Protein AF-A0A6N6SW46-F1 (afdb_monomer_lite)

Structure (mmCIF, N/CA/C/O backbone):
data_AF-A0A6N6SW46-F1
#
_entry.id   AF-A0A6N6SW46-F1
#
loop_
_atom_site.group_PDB
_atom_site.id
_atom_site.type_symbol
_atom_site.label_atom_id
_atom_site.label_alt_id
_atom_site.label_comp_id
_atom_site.label_asym_id
_atom_site.label_entity_id
_atom_site.label_seq_id
_atom_site.pdbx_PDB_ins_code
_atom_site.Cartn_x
_atom_site.Cartn_y
_atom_site.Cartn_z
_atom_site.occupancy
_atom_site.B_iso_or_equiv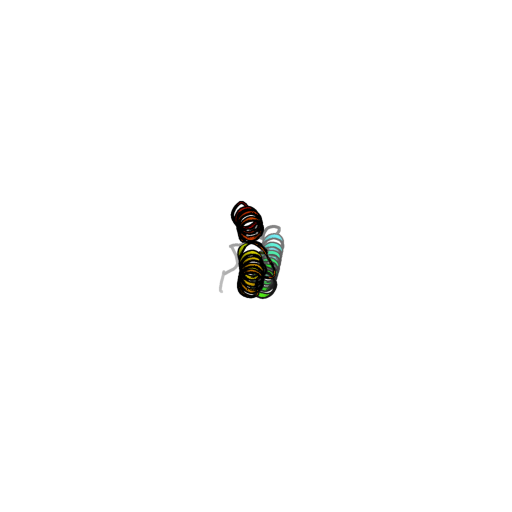
_atom_site.auth_seq_id
_atom_site.auth_comp_id
_atom_site.auth_asym_id
_atom_site.auth_atom_id
_atom_site.pdbx_PDB_model_num
ATOM 1 N N . MET A 1 1 ? 18.223 -18.168 -47.111 1.00 46.88 1 MET A N 1
ATOM 2 C CA . MET A 1 1 ? 18.959 -17.819 -45.879 1.00 46.88 1 MET A CA 1
ATOM 3 C C . MET A 1 1 ? 18.154 -16.718 -45.226 1.00 46.88 1 MET A C 1
ATOM 5 O O . MET A 1 1 ? 17.596 -15.900 -45.935 1.00 46.88 1 MET A O 1
ATOM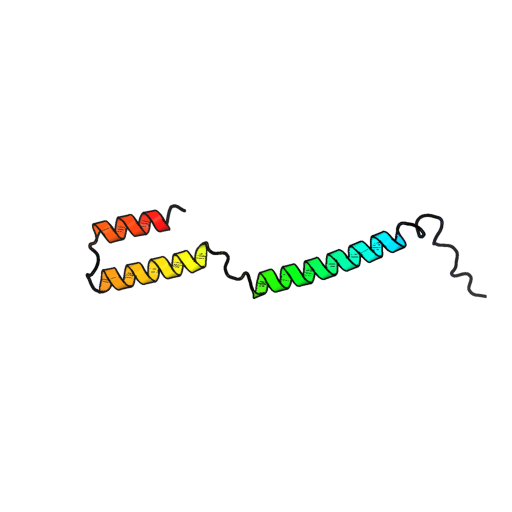 9 N N . HIS A 1 2 ? 17.891 -16.849 -43.937 1.00 51.12 2 HIS A N 1
ATOM 10 C CA . HIS A 1 2 ? 16.828 -16.119 -43.261 1.00 51.12 2 HIS A CA 1
ATOM 11 C C . HIS A 1 2 ? 17.357 -14.750 -42.806 1.00 51.12 2 HIS A C 1
ATOM 13 O O . HIS A 1 2 ? 17.997 -14.655 -41.763 1.00 51.12 2 HIS A O 1
ATOM 19 N N . ASP A 1 3 ? 17.102 -13.705 -43.593 1.00 54.47 3 ASP A N 1
ATOM 20 C CA . ASP A 1 3 ? 17.473 -12.317 -43.291 1.00 54.47 3 ASP A CA 1
ATOM 21 C C . ASP A 1 3 ? 16.510 -11.700 -42.256 1.00 54.47 3 ASP A C 1
ATOM 23 O O . ASP A 1 3 ? 15.756 -10.775 -42.539 1.00 54.47 3 ASP A O 1
ATOM 27 N N . TRP A 1 4 ? 16.513 -12.220 -41.025 1.00 53.91 4 TRP A N 1
ATOM 28 C CA . TRP A 1 4 ? 15.738 -11.678 -39.891 1.00 53.91 4 TRP A CA 1
ATOM 29 C C . TRP A 1 4 ? 16.565 -10.716 -39.024 1.00 53.91 4 TRP A C 1
ATOM 31 O O . TRP A 1 4 ? 16.488 -10.744 -37.798 1.00 53.91 4 TRP A O 1
ATOM 41 N N . GLY A 1 5 ? 17.411 -9.890 -39.643 1.00 58.91 5 GLY A N 1
ATOM 42 C CA . GLY A 1 5 ? 18.460 -9.157 -38.923 1.00 58.91 5 GLY A CA 1
ATOM 43 C C . GLY A 1 5 ? 18.460 -7.636 -39.055 1.00 58.91 5 GLY A C 1
ATOM 44 O O . GLY A 1 5 ? 19.361 -7.003 -38.517 1.00 58.91 5 GLY A O 1
ATOM 45 N N . MET A 1 6 ? 17.510 -7.020 -39.763 1.00 56.94 6 MET A N 1
ATOM 46 C CA . MET A 1 6 ? 17.540 -5.572 -40.035 1.00 56.94 6 MET A CA 1
ATOM 47 C C . MET A 1 6 ? 16.325 -4.858 -39.444 1.00 56.94 6 MET A C 1
ATOM 49 O O . MET A 1 6 ? 15.449 -4.384 -40.155 1.00 56.94 6 MET A O 1
ATOM 53 N N . GLY A 1 7 ? 16.276 -4.790 -38.112 1.00 54.19 7 GLY A N 1
ATOM 54 C CA . GLY A 1 7 ? 15.227 -4.063 -37.383 1.00 54.19 7 GLY A CA 1
ATOM 55 C C . GLY A 1 7 ? 15.692 -3.354 -36.110 1.00 54.19 7 GLY A C 1
ATOM 56 O O . GLY A 1 7 ? 14.856 -2.929 -35.325 1.00 54.19 7 GLY A O 1
ATOM 57 N N . TRP A 1 8 ? 17.001 -3.246 -35.867 1.00 56.25 8 TRP A N 1
ATOM 58 C CA . TRP A 1 8 ? 17.555 -2.659 -34.637 1.00 56.25 8 TRP A CA 1
ATOM 59 C C . TRP A 1 8 ? 18.608 -1.592 -34.964 1.00 56.25 8 TRP A C 1
ATOM 61 O O . TRP A 1 8 ? 19.727 -1.591 -34.458 1.00 56.25 8 TRP A O 1
ATOM 71 N N . GLY A 1 9 ? 18.249 -0.672 -35.861 1.00 53.53 9 GLY A N 1
ATOM 72 C CA . GLY A 1 9 ? 19.048 0.514 -36.147 1.00 53.53 9 GLY A CA 1
ATOM 73 C C . GLY A 1 9 ? 19.035 1.465 -34.953 1.00 53.53 9 GLY A C 1
ATOM 74 O O . GLY A 1 9 ? 17.974 1.960 -34.600 1.00 53.53 9 GLY A O 1
ATOM 75 N N . TRP A 1 10 ? 20.204 1.706 -34.353 1.00 52.47 10 TRP A N 1
ATOM 76 C CA . TRP A 1 10 ? 20.577 2.836 -33.478 1.00 52.47 10 TRP A CA 1
ATOM 77 C C . TRP A 1 10 ? 19.761 3.127 -32.196 1.00 52.47 10 TRP A C 1
ATOM 79 O O . TRP A 1 10 ? 20.352 3.562 -31.211 1.00 52.47 10 TRP A O 1
ATOM 89 N N . GLY A 1 11 ? 18.462 2.832 -32.121 1.00 55.31 11 GLY A N 1
ATOM 90 C CA . GLY A 1 11 ? 17.656 2.916 -30.899 1.00 55.31 11 GLY A CA 1
ATOM 91 C C . GLY A 1 11 ? 17.931 1.770 -29.923 1.00 55.31 11 GLY A C 1
ATOM 92 O O . GLY A 1 11 ? 17.871 1.954 -28.713 1.00 55.31 11 GLY A O 1
ATOM 93 N N . GLY A 1 12 ? 18.328 0.601 -30.426 1.00 56.72 12 GLY A N 1
ATOM 94 C CA . GLY A 1 12 ? 18.564 -0.601 -29.622 1.00 56.72 12 GLY A CA 1
ATOM 95 C C . GLY A 1 12 ? 19.707 -0.517 -28.607 1.00 56.72 12 GLY A C 1
ATOM 96 O O . GLY A 1 12 ? 19.685 -1.228 -27.606 1.00 56.72 12 GLY A O 1
ATOM 97 N N . MET A 1 13 ? 20.689 0.361 -28.834 1.00 57.78 13 MET A N 1
ATOM 98 C CA . MET A 1 13 ? 21.914 0.401 -28.026 1.00 57.78 13 MET A CA 1
ATOM 99 C C . MET A 1 13 ? 21.719 1.102 -26.671 1.00 57.78 13 MET A C 1
ATOM 101 O O . MET A 1 13 ? 22.360 0.729 -25.695 1.00 57.78 13 MET A O 1
ATOM 105 N N . TRP A 1 14 ? 20.786 2.059 -26.590 1.00 56.62 14 TRP A N 1
ATOM 106 C CA . TRP A 1 14 ? 20.436 2.771 -25.351 1.00 56.62 14 TRP A CA 1
ATOM 107 C C . TRP A 1 14 ? 19.026 2.439 -24.846 1.00 56.62 14 TRP A C 1
ATOM 109 O O . TRP A 1 14 ? 18.803 2.407 -23.637 1.00 56.62 14 TRP A O 1
ATOM 119 N N . LEU A 1 15 ? 18.078 2.123 -25.740 1.00 63.12 15 LEU A N 1
ATOM 120 C CA . LEU A 1 15 ? 16.721 1.731 -25.337 1.00 63.12 15 LEU A CA 1
ATOM 121 C C . LEU A 1 15 ? 16.668 0.317 -24.748 1.00 63.12 15 LEU A C 1
ATOM 123 O O . LEU A 1 15 ? 15.818 0.062 -23.903 1.00 63.12 15 LEU A O 1
ATOM 127 N N . GLY A 1 16 ? 17.584 -0.579 -25.130 1.00 73.75 16 GLY A N 1
ATOM 128 C CA . GLY A 1 16 ? 17.688 -1.925 -24.557 1.00 73.75 16 GLY A CA 1
ATOM 129 C C . GLY A 1 16 ? 17.874 -1.926 -23.030 1.00 73.75 16 GLY A C 1
ATOM 130 O O . GLY A 1 16 ? 17.015 -2.455 -22.321 1.00 73.75 16 GLY A O 1
ATOM 131 N N . PRO A 1 17 ? 18.945 -1.309 -22.490 1.00 79.19 17 PRO A N 1
ATOM 132 C CA . PRO A 1 17 ? 19.174 -1.277 -21.045 1.00 79.19 17 PRO A CA 1
ATOM 133 C C . PRO A 1 17 ? 18.123 -0.453 -20.289 1.00 79.19 17 PRO A C 1
ATOM 135 O O . PRO A 1 17 ? 17.713 -0.853 -19.203 1.00 79.19 17 PRO A O 1
ATOM 138 N N . LEU A 1 18 ? 17.627 0.651 -20.860 1.00 83.31 18 LEU A N 1
ATOM 139 C CA . LEU A 1 18 ? 16.555 1.439 -20.240 1.00 83.31 18 LEU A CA 1
ATOM 140 C C . LEU A 1 18 ? 15.253 0.642 -20.114 1.00 83.31 18 LEU A C 1
ATOM 142 O O . LEU A 1 18 ? 14.609 0.683 -19.069 1.00 83.31 18 LEU A O 1
ATOM 146 N N . PHE A 1 19 ? 14.885 -0.116 -21.147 1.00 83.31 19 PHE A N 1
ATOM 147 C CA . PHE A 1 19 ? 13.710 -0.981 -21.114 1.00 83.31 19 PHE A CA 1
ATOM 148 C C . PHE A 1 19 ? 13.872 -2.115 -20.095 1.00 83.31 19 PHE A C 1
ATOM 150 O O . PHE A 1 19 ? 12.945 -2.398 -19.340 1.00 83.31 19 PHE A O 1
ATOM 157 N N . ALA A 1 20 ? 15.064 -2.711 -19.998 1.00 83.81 20 ALA A N 1
ATOM 158 C CA . ALA A 1 20 ? 15.361 -3.712 -18.975 1.00 83.81 20 ALA A CA 1
ATOM 159 C C . ALA A 1 20 ? 15.230 -3.144 -17.548 1.00 83.81 20 ALA A C 1
ATOM 161 O O . ALA A 1 20 ? 14.628 -3.780 -16.682 1.00 83.81 20 ALA A O 1
ATOM 162 N N . ILE A 1 21 ? 15.727 -1.925 -17.309 1.00 89.75 21 ILE A N 1
ATOM 163 C CA . ILE A 1 21 ? 15.577 -1.227 -16.022 1.00 89.75 21 ILE A CA 1
ATOM 164 C C . ILE A 1 21 ? 14.107 -0.888 -15.751 1.00 89.75 21 ILE A C 1
ATOM 166 O O . ILE A 1 21 ? 13.642 -1.071 -14.629 1.00 89.75 21 ILE A O 1
ATOM 170 N N . ALA A 1 22 ? 13.355 -0.439 -16.758 1.00 91.56 22 ALA A N 1
ATOM 171 C CA . ALA A 1 22 ? 11.928 -0.158 -16.621 1.00 91.56 22 ALA A CA 1
ATOM 172 C C . ALA A 1 22 ? 11.132 -1.420 -16.254 1.00 91.56 22 ALA A C 1
ATOM 174 O O . ALA A 1 22 ? 10.279 -1.365 -15.372 1.00 91.56 22 ALA A O 1
ATOM 175 N N . LEU A 1 23 ? 11.446 -2.568 -16.866 1.00 90.06 23 LEU A N 1
ATOM 176 C CA . LEU A 1 23 ? 10.849 -3.856 -16.507 1.00 90.06 23 LEU A CA 1
ATOM 177 C C . LEU A 1 23 ? 11.198 -4.274 -15.073 1.00 90.06 23 LEU A C 1
ATOM 179 O O . LEU A 1 23 ? 10.321 -4.740 -14.347 1.00 90.06 23 LEU A O 1
ATOM 183 N N . LEU A 1 24 ? 12.444 -4.068 -14.638 1.00 93.12 24 LEU A N 1
ATOM 184 C CA . LEU A 1 24 ? 12.850 -4.323 -13.254 1.00 93.12 24 LEU A CA 1
ATOM 185 C C . LEU A 1 24 ? 12.095 -3.411 -12.274 1.00 93.12 24 LEU A C 1
ATOM 187 O O . LEU A 1 24 ? 11.572 -3.883 -11.267 1.00 93.12 24 LEU A O 1
ATOM 191 N N . ALA A 1 25 ? 11.998 -2.115 -12.578 1.00 95.19 25 ALA A N 1
ATOM 192 C CA . ALA A 1 25 ? 11.256 -1.152 -11.773 1.00 95.19 25 ALA A CA 1
ATOM 193 C C . ALA A 1 25 ? 9.764 -1.508 -11.702 1.00 95.19 25 ALA A C 1
ATOM 195 O O . ALA A 1 25 ? 9.177 -1.443 -10.624 1.00 95.19 25 ALA A O 1
ATOM 196 N N . LEU A 1 26 ? 9.167 -1.947 -12.815 1.00 95.62 26 LEU A N 1
ATOM 197 C CA . LEU A 1 26 ? 7.788 -2.432 -12.867 1.00 95.62 26 LEU A CA 1
ATOM 198 C C . LEU A 1 26 ? 7.597 -3.669 -11.979 1.00 95.62 26 LEU A C 1
ATOM 200 O O . LEU A 1 26 ? 6.628 -3.738 -11.228 1.00 95.62 26 LEU A O 1
ATOM 204 N N . LEU A 1 27 ? 8.532 -4.623 -12.023 1.00 95.12 27 LEU A N 1
ATOM 205 C CA . LEU A 1 27 ? 8.501 -5.820 -11.183 1.00 95.12 27 LEU A CA 1
ATOM 206 C C . LEU A 1 27 ? 8.569 -5.459 -9.692 1.00 95.12 27 LEU A C 1
ATOM 208 O O . LEU A 1 27 ? 7.764 -5.948 -8.901 1.00 95.12 27 LEU A O 1
ATOM 212 N N . VAL A 1 28 ? 9.488 -4.568 -9.309 1.00 95.69 28 VAL A N 1
ATOM 213 C CA . VAL A 1 28 ? 9.598 -4.076 -7.927 1.00 95.69 28 VAL A CA 1
ATOM 214 C C . VAL A 1 28 ? 8.328 -3.337 -7.515 1.00 95.69 28 VAL A C 1
ATOM 216 O O . VAL A 1 28 ? 7.801 -3.598 -6.437 1.00 95.69 28 VAL A O 1
ATOM 219 N N . ALA A 1 29 ? 7.796 -2.461 -8.370 1.00 94.69 29 ALA A N 1
ATOM 220 C CA . ALA A 1 29 ? 6.554 -1.741 -8.107 1.00 94.69 29 ALA A CA 1
ATOM 221 C C . ALA A 1 29 ? 5.373 -2.699 -7.904 1.00 94.69 29 ALA A C 1
ATOM 223 O O . ALA A 1 29 ? 4.580 -2.488 -6.991 1.00 94.69 29 ALA A O 1
ATOM 224 N N . LEU A 1 30 ? 5.283 -3.776 -8.691 1.00 94.50 30 LEU A N 1
ATOM 225 C CA . LEU A 1 30 ? 4.260 -4.810 -8.541 1.00 94.50 30 LEU A CA 1
ATOM 226 C C . LEU A 1 30 ? 4.382 -5.531 -7.191 1.00 94.50 30 LEU A C 1
ATOM 228 O O . LEU A 1 30 ? 3.381 -5.698 -6.496 1.00 94.50 30 LEU A O 1
ATOM 232 N N . ILE A 1 31 ? 5.599 -5.916 -6.793 1.00 93.94 31 ILE A N 1
ATOM 233 C CA . ILE A 1 31 ? 5.855 -6.556 -5.494 1.00 93.94 31 ILE A CA 1
ATOM 234 C C . ILE A 1 31 ? 5.499 -5.601 -4.354 1.00 93.94 31 ILE A C 1
ATOM 236 O O . ILE A 1 31 ? 4.783 -5.988 -3.436 1.00 93.94 31 ILE A O 1
ATOM 240 N N . VAL A 1 32 ? 5.954 -4.348 -4.415 1.00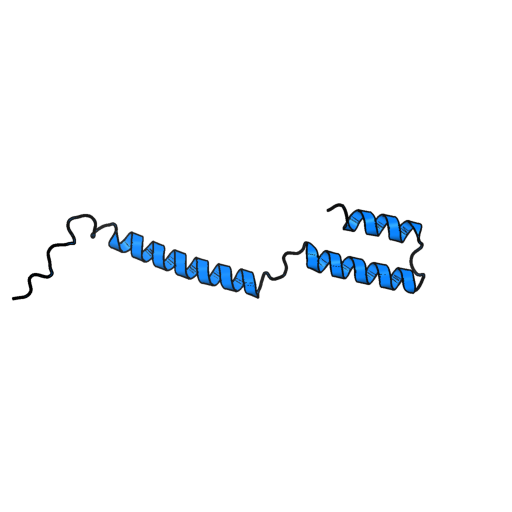 90.50 32 VAL A N 1
ATOM 241 C CA . VAL A 1 32 ? 5.651 -3.329 -3.402 1.00 90.50 32 VAL A CA 1
ATOM 242 C C . VAL A 1 32 ? 4.152 -3.075 -3.328 1.00 90.50 32 VAL A C 1
ATOM 244 O O . VAL A 1 32 ? 3.615 -3.011 -2.228 1.00 90.50 32 VAL A O 1
ATOM 247 N N . ALA A 1 33 ? 3.459 -2.973 -4.463 1.00 87.69 33 ALA A N 1
ATOM 248 C CA . ALA A 1 33 ? 2.012 -2.816 -4.503 1.00 87.69 33 ALA A CA 1
ATOM 249 C C . ALA A 1 33 ? 1.308 -4.013 -3.858 1.00 87.69 33 ALA A C 1
ATOM 251 O O . ALA A 1 33 ? 0.438 -3.807 -3.022 1.00 87.69 33 ALA A O 1
ATOM 252 N N . LEU A 1 34 ? 1.725 -5.245 -4.166 1.00 87.69 34 LEU A N 1
ATOM 253 C CA . LEU A 1 34 ? 1.153 -6.460 -3.588 1.00 87.69 34 LEU A CA 1
ATOM 254 C C . LEU A 1 34 ? 1.404 -6.548 -2.078 1.00 87.69 34 LEU A C 1
ATOM 256 O O . LEU A 1 34 ? 0.476 -6.795 -1.313 1.00 87.69 34 LEU A O 1
ATOM 260 N N . VAL A 1 35 ? 2.631 -6.271 -1.631 1.00 86.50 35 VAL A N 1
ATOM 261 C CA . VAL A 1 35 ? 2.991 -6.205 -0.206 1.00 86.50 35 VAL A CA 1
ATOM 262 C C . VAL A 1 35 ? 2.227 -5.087 0.495 1.00 86.50 35 VAL A C 1
ATOM 264 O O . VAL A 1 35 ? 1.786 -5.265 1.623 1.00 86.50 35 VAL A O 1
ATOM 267 N N . ARG A 1 36 ? 2.012 -3.946 -0.157 1.00 78.94 36 ARG A N 1
ATOM 268 C CA . ARG A 1 36 ? 1.227 -2.835 0.387 1.00 78.94 36 ARG A CA 1
ATOM 269 C C . ARG A 1 36 ? -0.273 -3.135 0.386 1.00 78.94 36 ARG A C 1
ATOM 271 O O . ARG A 1 36 ? -0.974 -2.638 1.250 1.00 78.94 36 ARG A O 1
ATOM 278 N N . TRP A 1 37 ? -0.768 -3.980 -0.510 1.00 71.88 37 TRP A N 1
ATOM 279 C CA . TRP A 1 37 ? -2.160 -4.432 -0.504 1.00 71.88 37 TRP A CA 1
ATOM 280 C C . TRP A 1 37 ? -2.415 -5.496 0.569 1.00 71.88 37 TRP A C 1
ATOM 282 O O . TRP A 1 37 ? -3.430 -5.457 1.258 1.00 71.88 37 TRP A O 1
ATOM 292 N N . VAL A 1 38 ? -1.472 -6.424 0.743 1.00 74.19 38 VAL A N 1
ATOM 293 C CA . VAL A 1 38 ? -1.572 -7.532 1.706 1.00 74.19 38 VAL A CA 1
ATOM 294 C C . VAL A 1 38 ? -1.177 -7.091 3.121 1.00 74.19 38 VAL A C 1
ATOM 296 O O . VAL A 1 38 ? -1.853 -7.429 4.086 1.00 74.19 38 VAL A O 1
ATOM 299 N N . GLY A 1 39 ? -0.101 -6.316 3.255 1.00 61.69 39 GLY A N 1
ATOM 300 C CA . GLY A 1 39 ? 0.430 -5.808 4.524 1.00 61.69 39 GLY A CA 1
ATOM 301 C C . GLY A 1 39 ? -0.049 -4.402 4.900 1.00 61.69 39 GLY A C 1
ATOM 302 O O . GLY A 1 39 ? -0.003 -4.035 6.068 1.00 61.69 39 GLY A O 1
ATOM 303 N N . GLY A 1 40 ? -0.541 -3.618 3.938 1.00 52.78 40 GLY A N 1
ATOM 304 C CA . GLY A 1 40 ? -1.098 -2.275 4.147 1.00 52.78 40 GLY A CA 1
ATOM 305 C C . GLY A 1 40 ? -2.627 -2.240 4.135 1.00 52.78 40 GLY A C 1
ATOM 306 O O . GLY A 1 40 ? -3.210 -1.195 3.877 1.00 52.78 40 GLY A O 1
ATOM 307 N N . GLY A 1 41 ? -3.289 -3.349 4.489 1.00 52.00 41 GLY A N 1
ATOM 308 C CA . GLY A 1 41 ? -4.722 -3.370 4.821 1.00 52.00 41 GLY A CA 1
ATOM 309 C C . GLY A 1 41 ? -5.109 -2.512 6.041 1.00 52.00 41 GLY A C 1
ATOM 310 O O . GLY A 1 41 ? -6.280 -2.484 6.425 1.00 52.00 41 GLY A O 1
ATOM 311 N N . SER A 1 42 ? -4.142 -1.803 6.625 1.00 52.88 42 SER A N 1
ATOM 312 C CA . SER A 1 42 ? -4.318 -0.731 7.600 1.00 52.88 42 SER A CA 1
ATOM 313 C C . SER A 1 42 ? -4.187 0.628 6.911 1.00 52.88 42 SER A C 1
ATOM 315 O O . SER A 1 42 ? -3.346 1.449 7.268 1.00 52.88 42 SER A O 1
ATOM 317 N N . ASP A 1 43 ? -5.039 0.873 5.915 1.00 53.12 43 ASP A N 1
ATOM 318 C CA . ASP A 1 43 ? -5.576 2.218 5.724 1.00 53.12 43 ASP A CA 1
ATOM 319 C C . ASP A 1 43 ? -6.288 2.571 7.038 1.00 53.12 43 ASP A C 1
ATOM 321 O O . ASP A 1 43 ? -7.395 2.118 7.342 1.00 53.12 43 ASP A O 1
ATOM 325 N N . ASP A 1 44 ? -5.555 3.282 7.886 1.00 56.66 44 ASP A N 1
ATOM 326 C CA . ASP A 1 44 ? -5.810 3.527 9.306 1.00 56.66 44 ASP A CA 1
ATOM 327 C C . ASP A 1 44 ? -6.943 4.553 9.540 1.00 56.66 44 ASP A C 1
ATOM 329 O O . ASP A 1 44 ? -7.022 5.183 10.590 1.00 56.66 44 ASP A O 1
ATOM 333 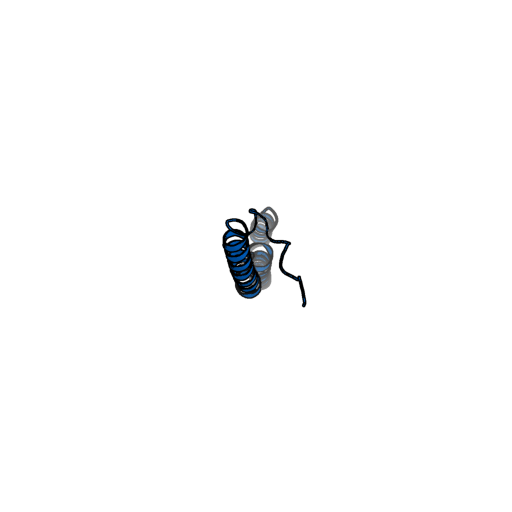N N . GLY A 1 45 ? -7.828 4.732 8.552 1.00 58.53 45 GLY A N 1
ATOM 334 C CA . GLY A 1 45 ? -8.962 5.662 8.574 1.00 58.53 45 GLY A CA 1
ATOM 335 C C . GLY A 1 45 ? -10.298 4.978 8.900 1.00 58.53 45 GLY A C 1
ATOM 336 O O . GLY A 1 45 ? -10.950 5.363 9.866 1.00 58.53 45 GLY A O 1
ATOM 337 N N . PRO A 1 46 ? -10.729 3.915 8.183 1.00 58.38 46 PRO A N 1
ATOM 338 C CA . PRO A 1 46 ? -12.049 3.310 8.410 1.00 58.38 46 PRO A CA 1
ATOM 339 C C . PRO A 1 46 ? -12.064 2.155 9.422 1.00 58.38 46 PRO A C 1
ATOM 341 O O . PRO A 1 46 ? -13.054 1.979 10.133 1.00 58.38 46 PRO A O 1
ATOM 344 N N . ARG A 1 47 ? -11.011 1.323 9.481 1.00 60.31 47 ARG A N 1
ATOM 345 C CA . ARG A 1 47 ? -10.969 0.159 10.397 1.00 60.31 47 ARG A CA 1
ATOM 346 C C . ARG A 1 47 ? -10.755 0.602 11.840 1.00 60.31 47 ARG A C 1
ATOM 348 O O . ARG A 1 47 ? -11.502 0.185 12.716 1.00 60.31 47 ARG A O 1
ATOM 355 N N . ARG A 1 48 ? -9.817 1.524 12.060 1.00 61.66 48 ARG A N 1
ATOM 356 C CA . ARG A 1 48 ? -9.549 2.121 13.372 1.00 61.66 48 ARG A CA 1
ATOM 357 C C . ARG A 1 48 ? -10.740 2.930 13.894 1.00 61.66 48 ARG A C 1
ATOM 359 O O . ARG A 1 48 ? -11.058 2.832 15.075 1.00 61.66 48 ARG A O 1
ATOM 366 N N . ALA A 1 49 ? -11.463 3.631 13.013 1.00 63.38 49 ALA A N 1
ATOM 367 C CA . ALA A 1 49 ? -12.716 4.305 13.361 1.00 63.38 49 ALA A CA 1
ATOM 368 C C . ALA A 1 49 ? -13.840 3.327 13.751 1.00 63.38 49 ALA A C 1
ATOM 370 O O . ALA A 1 49 ? -14.589 3.613 14.686 1.00 63.38 49 ALA A O 1
ATOM 371 N N . ARG A 1 50 ? -13.954 2.159 13.092 1.00 65.31 50 ARG A N 1
ATOM 372 C CA . ARG A 1 50 ? -14.897 1.104 13.519 1.00 65.31 50 ARG A CA 1
ATOM 373 C C . ARG A 1 50 ? -14.553 0.575 14.907 1.00 65.31 50 ARG A C 1
ATOM 375 O O . ARG A 1 50 ? -15.425 0.581 15.766 1.00 65.31 50 ARG A O 1
ATOM 382 N N . THR A 1 51 ? -13.291 0.220 15.148 1.00 75.31 51 THR A N 1
ATOM 383 C CA . THR A 1 51 ? -12.846 -0.278 16.459 1.00 75.31 51 THR A CA 1
ATOM 384 C C . THR A 1 51 ? -13.039 0.768 17.562 1.00 75.31 51 THR A C 1
ATOM 386 O O . THR A 1 51 ? -13.474 0.436 18.660 1.00 75.31 51 THR A O 1
ATOM 389 N N . ALA A 1 52 ? -12.777 2.049 17.281 1.00 76.19 52 ALA A N 1
ATOM 390 C CA . ALA A 1 52 ? -13.003 3.129 18.241 1.00 76.19 52 ALA A CA 1
ATOM 391 C C . ALA A 1 52 ? -14.491 3.294 18.601 1.00 76.19 52 ALA A C 1
ATOM 393 O O . ALA A 1 52 ? -14.810 3.482 19.774 1.00 76.19 52 ALA A O 1
ATOM 394 N N . ARG A 1 53 ? -15.401 3.188 17.620 1.00 77.38 53 ARG A N 1
ATOM 395 C CA . ARG A 1 53 ? -16.855 3.235 17.857 1.00 77.38 53 ARG A CA 1
ATOM 396 C C . ARG A 1 53 ? -17.360 2.029 18.648 1.00 77.38 53 ARG A C 1
ATOM 398 O O . ARG A 1 53 ? -18.106 2.230 19.596 1.00 77.38 53 ARG A O 1
ATOM 405 N N . GLU A 1 54 ? -16.903 0.818 18.327 1.00 80.25 54 GLU A N 1
ATOM 406 C CA . GLU A 1 54 ? -17.280 -0.404 19.060 1.00 80.25 54 GLU A CA 1
ATOM 407 C C . GLU A 1 54 ? -16.890 -0.332 20.544 1.00 80.25 54 GLU A C 1
ATOM 409 O O . GLU A 1 54 ? -17.700 -0.649 21.413 1.00 80.25 54 GLU A O 1
ATOM 414 N N . ILE A 1 55 ? -15.688 0.169 20.855 1.00 83.56 55 ILE A N 1
ATOM 415 C CA . ILE A 1 55 ? -15.236 0.350 22.246 1.00 83.56 55 ILE A CA 1
ATOM 416 C C . ILE A 1 55 ? -16.090 1.397 22.983 1.00 83.56 55 ILE A C 1
ATOM 418 O O . ILE A 1 55 ? -16.348 1.264 24.180 1.00 83.56 55 ILE A O 1
ATOM 422 N N . LEU A 1 56 ? -16.512 2.457 22.289 1.00 82.56 56 LEU A N 1
ATOM 423 C CA . LEU A 1 56 ? -17.370 3.509 22.842 1.00 82.56 56 LEU A CA 1
ATOM 424 C C . LEU A 1 56 ? -18.779 3.003 23.156 1.00 82.56 56 LEU A C 1
ATOM 426 O O . LEU A 1 56 ? -19.289 3.274 24.244 1.00 82.56 56 LEU A O 1
ATOM 430 N N . ASP A 1 57 ? -19.381 2.256 22.232 1.00 81.06 57 ASP A N 1
ATOM 431 C CA . ASP A 1 57 ? -20.717 1.681 22.396 1.00 81.06 57 ASP A CA 1
ATOM 432 C C . ASP A 1 57 ? -20.750 0.670 23.552 1.00 81.06 57 ASP A C 1
ATOM 434 O O . ASP A 1 57 ? -21.681 0.675 24.358 1.00 81.06 57 ASP A O 1
ATOM 438 N N . GLU A 1 58 ? -19.702 -0.145 23.700 1.00 84.31 58 GLU A N 1
ATOM 439 C CA . GLU A 1 58 ? -19.607 -1.121 24.786 1.00 84.31 58 GLU A CA 1
ATOM 440 C C . GLU A 1 58 ? -19.535 -0.453 26.169 1.00 84.31 58 GLU A C 1
ATOM 442 O O . GLU A 1 58 ? -20.222 -0.870 27.103 1.00 84.31 58 GLU A O 1
ATOM 447 N N . ARG A 1 59 ? -18.757 0.625 26.312 1.00 82.50 59 ARG A N 1
ATOM 448 C CA . ARG A 1 59 ? -18.657 1.358 27.586 1.00 82.50 59 ARG A CA 1
ATOM 449 C C . ARG A 1 59 ? -19.912 2.164 27.908 1.00 82.50 59 ARG A C 1
ATOM 451 O O . ARG A 1 59 ? -20.271 2.278 29.078 1.00 82.50 59 ARG A O 1
ATOM 458 N N . TYR A 1 60 ? -20.601 2.677 26.888 1.00 81.44 60 TYR A N 1
ATOM 459 C CA . TYR A 1 60 ? -21.912 3.300 27.057 1.00 81.44 60 TYR A CA 1
ATOM 460 C C . TYR A 1 60 ? -22.952 2.282 27.547 1.00 81.44 60 TYR A C 1
ATOM 462 O O . TYR A 1 60 ? -23.681 2.554 28.497 1.00 81.44 60 TYR A O 1
ATOM 470 N N . ALA A 1 61 ? -22.971 1.077 26.966 1.00 84.69 61 ALA A N 1
ATOM 471 C CA . ALA A 1 61 ? -23.866 -0.000 27.390 1.00 84.69 61 ALA A CA 1
ATOM 472 C C . ALA A 1 61 ? -23.573 -0.496 28.818 1.00 84.69 61 ALA A C 1
ATOM 474 O O . ALA A 1 61 ? -24.496 -0.851 29.548 1.00 84.69 61 ALA A O 1
ATOM 475 N N . ARG A 1 62 ? -22.302 -0.480 29.238 1.00 84.50 62 ARG A N 1
ATOM 476 C CA . ARG A 1 62 ? -21.898 -0.756 30.628 1.00 84.50 62 ARG A CA 1
ATOM 477 C C . ARG A 1 62 ? -22.221 0.385 31.600 1.00 84.50 62 ARG A C 1
ATOM 479 O O . ARG A 1 62 ? -22.106 0.187 32.805 1.00 84.50 62 ARG A O 1
ATOM 486 N N . GLY A 1 63 ? -22.617 1.560 31.102 1.00 84.44 63 GLY A N 1
ATOM 487 C CA . GLY A 1 63 ? -22.887 2.747 31.917 1.00 84.44 63 GLY A CA 1
ATOM 488 C C . GLY A 1 63 ? -21.631 3.417 32.484 1.00 84.44 63 GLY A C 1
ATOM 489 O O . GLY A 1 63 ? -21.737 4.236 33.389 1.00 84.44 63 GLY A O 1
ATOM 490 N N . GLU A 1 64 ? -20.443 3.083 31.969 1.00 84.12 64 GLU A N 1
ATOM 491 C CA . GLU A 1 64 ? -19.168 3.686 32.390 1.00 84.12 64 GLU A CA 1
ATOM 492 C C . GLU A 1 64 ? -18.990 5.115 31.850 1.00 84.12 64 GLU A C 1
ATOM 494 O O . GLU A 1 64 ? -18.135 5.857 32.329 1.00 84.12 64 GLU A O 1
ATOM 499 N N . ILE A 1 65 ? -19.770 5.491 30.832 1.00 82.81 65 ILE A N 1
ATOM 500 C CA . ILE A 1 6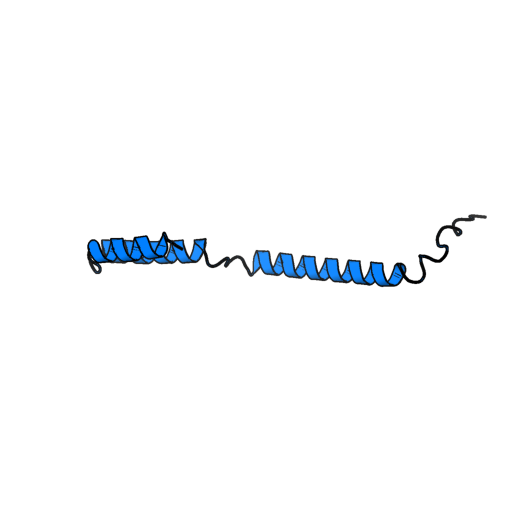5 ? -19.704 6.786 30.148 1.00 82.81 65 ILE A CA 1
ATOM 501 C C . ILE A 1 65 ? -21.112 7.371 30.062 1.00 82.81 65 ILE A C 1
ATOM 503 O O . ILE A 1 65 ? -22.055 6.678 29.674 1.00 82.81 65 ILE A O 1
ATOM 507 N N . ASP A 1 66 ? -21.241 8.657 30.377 1.00 84.94 66 ASP A N 1
ATOM 508 C CA . ASP A 1 66 ? -22.507 9.376 30.269 1.00 84.94 66 ASP A CA 1
ATOM 509 C C . ASP A 1 66 ? -22.884 9.704 28.807 1.00 84.94 66 ASP A C 1
ATOM 511 O O . ASP A 1 66 ? -22.042 9.757 27.902 1.00 84.94 66 ASP A O 1
ATOM 515 N N . ARG A 1 67 ? -24.176 9.947 28.556 1.00 81.19 67 ARG A N 1
ATOM 516 C CA . ARG A 1 67 ? -24.712 10.270 27.227 1.00 81.19 67 ARG A CA 1
ATOM 517 C C . ARG A 1 67 ? -24.074 11.521 26.615 1.00 81.19 67 ARG A C 1
ATOM 519 O O . ARG A 1 67 ? -23.883 11.540 25.396 1.00 81.19 67 ARG A O 1
ATOM 526 N N . GLU A 1 68 ? -23.755 12.550 27.400 1.00 84.25 68 GLU A N 1
ATOM 527 C CA . GLU A 1 68 ? -23.080 13.746 26.869 1.00 84.25 68 GLU A CA 1
ATOM 528 C C . GLU A 1 68 ? -21.664 13.430 26.383 1.00 84.25 68 GLU A C 1
ATOM 530 O O . GLU A 1 68 ? -21.262 13.830 25.286 1.00 84.25 68 GLU A O 1
ATOM 535 N N . GLU A 1 69 ? -20.921 12.646 27.162 1.00 81.50 69 GLU A N 1
ATOM 536 C CA . GLU A 1 69 ? -19.552 12.265 26.834 1.00 81.50 69 GLU A CA 1
ATOM 537 C C . GLU A 1 69 ? -19.496 11.313 25.628 1.00 81.50 69 GLU A C 1
ATOM 539 O O . GLU A 1 69 ? -18.637 11.468 24.752 1.00 81.50 69 GLU A O 1
ATOM 544 N N . TYR A 1 70 ? -20.460 10.394 25.520 1.00 82.38 70 TYR A N 1
ATOM 545 C CA . TYR A 1 70 ? -20.633 9.537 24.348 1.00 82.38 70 TYR A CA 1
ATOM 546 C C . TYR A 1 70 ? -20.835 10.357 23.067 1.00 82.38 70 TYR A C 1
ATOM 548 O O . TYR A 1 70 ? -20.154 10.130 22.065 1.00 82.38 70 TYR A O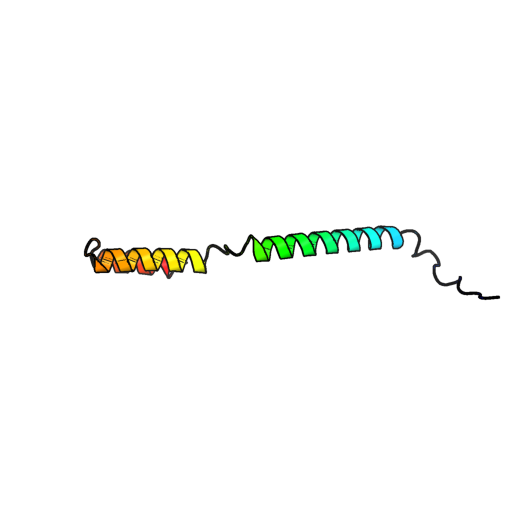 1
ATOM 556 N N . GLN A 1 71 ? -21.735 11.346 23.090 1.00 82.62 71 GLN A N 1
ATOM 557 C CA . GLN A 1 71 ? -22.018 12.159 21.906 1.00 82.62 71 GLN A CA 1
ATOM 558 C C . GLN A 1 71 ? -20.826 13.014 21.481 1.00 82.62 71 GLN A C 1
ATOM 560 O O . GLN A 1 71 ? -20.548 13.119 20.285 1.00 82.62 71 GLN A O 1
ATOM 565 N N . ARG A 1 72 ? -20.085 13.574 22.442 1.00 83.75 72 ARG A N 1
ATOM 566 C CA . ARG A 1 72 ? -18.892 14.376 22.157 1.00 83.75 72 ARG A CA 1
ATOM 567 C C . ARG A 1 72 ? -17.817 13.545 21.452 1.00 83.75 72 ARG A C 1
ATOM 569 O O . ARG A 1 72 ? -17.378 13.903 20.364 1.00 83.75 72 ARG A O 1
ATOM 576 N N . ARG A 1 73 ? -17.491 12.372 22.004 1.00 80.81 73 ARG A N 1
ATOM 577 C CA . ARG A 1 73 ? -16.495 11.452 21.426 1.00 80.81 73 ARG A CA 1
ATOM 578 C C . ARG A 1 73 ? -16.948 10.858 20.086 1.00 80.81 73 ARG A C 1
ATOM 580 O O . ARG A 1 73 ? -16.130 10.660 19.192 1.00 80.81 73 ARG A O 1
ATOM 587 N N . ARG A 1 74 ? -18.248 10.596 19.912 1.00 79.81 74 ARG A N 1
ATOM 588 C CA . ARG A 1 74 ? -18.818 10.120 18.640 1.00 79.81 74 ARG A CA 1
ATOM 589 C C . ARG A 1 74 ? -18.681 11.155 17.523 1.00 79.81 74 ARG A C 1
ATOM 591 O O . ARG A 1 74 ? -18.383 10.769 16.394 1.00 79.81 74 ARG A O 1
ATOM 598 N N . ASN A 1 75 ? -18.898 12.433 17.830 1.00 82.25 75 ASN A N 1
ATOM 599 C CA . ASN A 1 75 ? -18.769 13.523 16.862 1.00 82.25 75 ASN A CA 1
ATOM 600 C C . ASN A 1 75 ? -17.308 13.753 16.463 1.00 82.25 75 ASN A C 1
ATOM 602 O O . ASN A 1 75 ? -17.037 13.896 15.274 1.00 82.25 75 ASN A O 1
ATOM 606 N N . ASP A 1 76 ? -16.374 13.673 17.413 1.00 81.38 76 ASP A N 1
ATOM 607 C CA . ASP A 1 76 ? -14.937 13.774 17.128 1.00 81.38 76 ASP A CA 1
ATOM 608 C C . ASP A 1 76 ? -14.457 12.660 16.175 1.00 81.38 76 ASP A C 1
ATOM 610 O O . ASP A 1 76 ? -13.663 12.915 15.277 1.00 81.38 76 ASP A O 1
ATOM 614 N N . ILE A 1 77 ? -14.988 11.436 16.308 1.00 76.44 77 ILE A N 1
ATOM 615 C CA . ILE A 1 77 ? -14.672 10.297 15.419 1.00 76.44 77 ILE A CA 1
ATOM 616 C C . ILE A 1 77 ? -15.400 10.389 14.064 1.00 76.44 77 ILE A C 1
ATOM 618 O O . ILE A 1 77 ? -15.013 9.738 13.097 1.00 76.44 77 ILE A O 1
ATOM 622 N N . ALA A 1 78 ? -16.512 11.122 13.978 1.00 73.94 78 ALA A N 1
ATOM 623 C CA . ALA A 1 78 ? -17.272 11.291 12.737 1.00 73.94 78 ALA A CA 1
ATOM 624 C C . ALA A 1 78 ? -16.814 12.494 11.893 1.00 73.94 78 ALA A C 1
ATOM 626 O O . ALA A 1 78 ? -17.154 12.547 10.714 1.00 73.94 78 ALA A O 1
ATOM 627 N N . GLY A 1 79 ? -16.086 13.443 12.489 1.00 69.00 79 GLY A N 1
ATOM 628 C CA . GLY A 1 79 ? -15.665 14.704 11.871 1.00 69.00 79 GLY A CA 1
ATOM 629 C C . GLY A 1 79 ? -14.243 14.735 11.295 1.00 69.00 79 GLY A C 1
ATOM 630 O O . GLY A 1 79 ? -13.764 15.824 10.987 1.00 69.00 79 GLY A O 1
ATOM 631 N N . SER A 1 80 ? -13.576 13.583 11.164 1.00 50.69 80 SER A N 1
ATOM 632 C CA . SER A 1 80 ? -12.239 13.406 10.563 1.00 50.69 80 SER A CA 1
ATOM 633 C C . SER A 1 80 ? -12.309 12.542 9.314 1.00 50.69 80 SER A C 1
ATOM 635 O O . SER A 1 80 ? -11.663 12.900 8.309 1.00 50.69 80 SER A O 1
#

Sequence (80 aa):
MHDWGMGWGWGGMWLGPLFAIALLALLVALIVALVRWVGGGSDDGPRRARTAREILDERYARGEIDREEYQRRRNDIAGS

Foldseek 3Di:
DDPPDPDDPPCCVPVVVVVVVVVVVVVVVVVVVVCCVVVVPPPVQPPVLVVQLVVLVVCVVVVVDDPVRSVVSNVVSVVD

pLDDT: mean 74.19, std 14.37, range [46.88, 95.69]

Secondary structure (DSSP, 8-state):
------S-SSSHHHHHHHHHHHHHHHHHHHHHHHHHHHH----TTHHHHHHHHHHHHHHHHTTSS-HHHHHHHHHHHH--

Radius of gyration: 28.16 Å; chains: 1; bounding box: 47×32×78 Å